Protein AF-A0A2S9H5B2-F1 (afdb_monomer_lite)

pLDDT: mean 72.86, std 12.46, range [37.88, 86.38]

Secondary structure (DSSP, 8-state):
--TTSGGG------HHHHHHHHHHHHHHHHHHTT-SSHHHHTHHHHHHHHHHHHHHHHHHSSSPHHHHHHHHH-SS--HHHHHHHHHHHHHHHHHHHHHHHHHHHHHHHS-HHHHHHIIIIIHHHHHHHHHHHHHHHHHHHHHHTT-

Structure (mmCIF, N/CA/C/O backbone):
data_AF-A0A2S9H5B2-F1
#
_entry.id   AF-A0A2S9H5B2-F1
#
loop_
_atom_site.group_PDB
_atom_site.id
_atom_site.type_symbol
_atom_site.label_atom_id
_atom_site.label_alt_id
_atom_site.label_comp_id
_atom_site.label_asym_id
_atom_site.label_entity_id
_atom_site.label_seq_id
_atom_site.pdbx_PDB_ins_code
_atom_site.Cartn_x
_atom_site.Cartn_y
_atom_site.Cartn_z
_atom_site.occupancy
_atom_site.B_iso_or_equiv
_atom_site.auth_seq_id
_atom_site.auth_comp_id
_atom_site.auth_asym_id
_atom_site.auth_atom_id
_atom_site.pdbx_PDB_model_num
ATOM 1 N N . MET A 1 1 ? 12.969 6.967 31.538 1.00 42.66 1 MET A N 1
ATOM 2 C CA . MET A 1 1 ? 13.280 6.734 30.108 1.00 42.66 1 MET A CA 1
ATOM 3 C C . MET A 1 1 ? 13.864 5.331 29.832 1.00 42.66 1 MET A C 1
ATOM 5 O O . MET A 1 1 ? 14.699 5.192 28.956 1.00 42.66 1 MET A O 1
ATOM 9 N N . LEU A 1 2 ? 13.408 4.268 30.519 1.00 39.28 2 LEU A N 1
ATOM 10 C CA . LEU A 1 2 ? 13.960 2.899 30.370 1.00 39.28 2 LEU A CA 1
ATOM 11 C C . LEU A 1 2 ? 12.911 1.810 30.054 1.00 39.28 2 LEU A C 1
ATOM 13 O O . LEU A 1 2 ? 13.273 0.679 29.761 1.00 39.28 2 LEU A O 1
ATOM 17 N N . ALA A 1 3 ? 11.614 2.139 30.044 1.00 37.88 3 ALA A N 1
ATOM 18 C CA . ALA A 1 3 ? 10.540 1.160 29.818 1.00 37.88 3 ALA A CA 1
ATOM 19 C C . ALA A 1 3 ? 10.154 0.960 28.335 1.00 37.88 3 ALA A C 1
ATOM 21 O O . ALA A 1 3 ? 9.346 0.091 28.023 1.00 37.88 3 ALA A O 1
ATOM 22 N N . ALA A 1 4 ? 10.721 1.745 27.410 1.00 40.91 4 ALA A N 1
ATOM 23 C CA . ALA A 1 4 ? 10.395 1.675 25.981 1.00 40.91 4 ALA A CA 1
ATOM 24 C C . ALA A 1 4 ? 11.177 0.584 25.219 1.00 40.91 4 ALA A C 1
ATOM 26 O O . ALA A 1 4 ? 10.811 0.237 24.100 1.00 40.91 4 ALA A O 1
ATOM 27 N N . ALA A 1 5 ? 12.233 0.019 25.816 1.00 43.84 5 ALA A N 1
ATOM 28 C CA . ALA A 1 5 ? 13.136 -0.913 25.136 1.00 43.84 5 ALA A CA 1
ATOM 29 C C . ALA A 1 5 ? 12.685 -2.387 25.190 1.00 43.84 5 ALA A C 1
ATOM 31 O O . ALA A 1 5 ? 13.150 -3.203 24.399 1.00 43.84 5 ALA A O 1
ATOM 32 N N . THR A 1 6 ? 11.768 -2.760 26.089 1.00 44.66 6 THR A N 1
ATOM 33 C CA . THR A 1 6 ? 11.472 -4.179 26.371 1.00 44.66 6 THR A CA 1
ATOM 34 C C . THR A 1 6 ? 10.287 -4.761 25.596 1.00 44.66 6 THR A C 1
ATOM 36 O O . THR A 1 6 ? 10.068 -5.969 25.645 1.00 44.66 6 THR A O 1
ATOM 39 N N . ARG A 1 7 ? 9.556 -3.961 24.803 1.00 42.22 7 ARG A N 1
ATOM 40 C CA . ARG A 1 7 ? 8.480 -4.459 23.915 1.00 42.22 7 ARG A CA 1
ATOM 41 C C . ARG A 1 7 ? 8.913 -4.732 22.469 1.00 42.22 7 ARG A C 1
ATOM 43 O O . ARG A 1 7 ? 8.069 -4.981 21.619 1.00 42.22 7 ARG A O 1
ATOM 50 N N . LEU A 1 8 ? 10.217 -4.764 22.192 1.00 47.09 8 LEU A N 1
ATOM 51 C CA . LEU A 1 8 ? 10.777 -5.242 20.915 1.00 47.09 8 LEU A CA 1
ATOM 52 C C . LEU A 1 8 ? 10.944 -6.777 20.862 1.00 47.09 8 LEU A C 1
ATOM 54 O O . LEU A 1 8 ? 11.508 -7.325 19.919 1.00 47.09 8 LEU A O 1
ATOM 58 N N . SER A 1 9 ? 10.442 -7.492 21.871 1.00 46.34 9 SER A N 1
ATOM 59 C CA . SER A 1 9 ? 10.684 -8.917 22.092 1.00 46.34 9 SER A CA 1
ATOM 60 C C . SER A 1 9 ? 9.471 -9.781 21.726 1.00 46.34 9 SER A C 1
ATOM 62 O O . SER A 1 9 ? 8.655 -10.164 22.562 1.00 46.34 9 SER A O 1
ATOM 64 N N . SER A 1 10 ? 9.330 -10.039 20.425 1.00 42.38 10 SER A N 1
ATOM 65 C CA . SER A 1 10 ? 9.049 -11.358 19.822 1.00 42.38 10 SER A CA 1
ATOM 66 C C . SER A 1 10 ? 8.422 -11.180 18.437 1.00 42.38 10 SER A C 1
ATOM 68 O O . SER A 1 10 ? 7.254 -11.467 18.183 1.00 42.38 10 SER A O 1
ATOM 70 N N . PHE A 1 11 ? 9.246 -10.709 17.501 1.00 43.97 11 PHE A N 1
ATOM 71 C CA . PHE A 1 11 ? 8.951 -10.685 16.071 1.00 43.97 11 PHE A CA 1
ATOM 72 C C . PHE A 1 11 ? 8.785 -12.112 15.521 1.00 43.97 11 PHE A C 1
ATOM 74 O O . PHE A 1 11 ? 9.668 -12.659 14.862 1.00 43.97 11 PHE A O 1
ATOM 81 N N . LYS A 1 12 ? 7.647 -12.761 15.777 1.00 44.31 12 LYS A N 1
ATOM 82 C CA . LYS A 1 12 ? 7.275 -13.987 15.064 1.00 44.31 12 LYS A CA 1
ATOM 83 C C . LYS A 1 12 ? 6.721 -13.592 13.698 1.00 44.31 12 LYS A C 1
ATOM 85 O O . LYS A 1 12 ? 5.528 -13.358 13.534 1.00 44.31 12 LYS A O 1
ATOM 90 N N . ILE A 1 13 ? 7.616 -13.503 12.715 1.00 52.28 13 ILE A N 1
ATOM 91 C CA . ILE A 1 13 ? 7.277 -13.204 11.320 1.00 52.28 13 ILE A CA 1
ATOM 92 C C . ILE A 1 13 ? 6.320 -14.294 10.796 1.00 52.28 13 ILE A C 1
ATOM 94 O O . ILE A 1 13 ? 6.657 -15.486 10.761 1.00 52.28 13 ILE A O 1
ATOM 98 N N . SER A 1 14 ? 5.101 -13.907 10.403 1.00 56.25 14 SER A N 1
ATOM 99 C CA . SER A 1 14 ? 4.096 -14.842 9.877 1.00 56.25 14 SER A CA 1
ATOM 100 C C . SER A 1 14 ? 4.612 -15.529 8.604 1.00 56.25 14 SER A C 1
ATOM 102 O O . SER A 1 14 ? 5.434 -14.966 7.883 1.00 56.25 14 SER A O 1
ATOM 104 N N . LYS A 1 15 ? 4.184 -16.771 8.321 1.00 55.62 15 LYS A N 1
ATOM 105 C CA . LYS A 1 15 ? 4.638 -17.500 7.116 1.00 55.62 15 LYS A CA 1
ATOM 106 C C . LYS A 1 15 ? 4.405 -16.671 5.846 1.00 55.62 15 LYS A C 1
ATOM 108 O O . LYS A 1 15 ? 5.319 -16.555 5.046 1.00 55.62 15 LYS A O 1
ATOM 113 N N . LEU A 1 16 ? 3.242 -16.025 5.716 1.00 55.59 16 LEU A N 1
ATOM 114 C CA . LEU A 1 16 ? 2.934 -15.147 4.582 1.00 55.59 16 LEU A CA 1
ATOM 115 C C . LEU A 1 16 ? 3.886 -13.950 4.480 1.00 55.59 16 LEU A C 1
ATOM 117 O O . LEU A 1 16 ? 4.382 -13.689 3.393 1.00 55.59 16 LEU A O 1
ATOM 121 N N . ALA A 1 17 ? 4.181 -13.270 5.594 1.00 56.75 17 ALA A N 1
ATOM 122 C CA . ALA A 1 17 ? 5.131 -12.156 5.610 1.00 56.75 17 ALA A CA 1
ATOM 123 C C . ALA A 1 17 ? 6.559 -12.614 5.271 1.00 56.75 17 ALA A C 1
ATOM 125 O O . ALA A 1 17 ? 7.293 -11.904 4.593 1.00 56.75 17 ALA A O 1
ATOM 126 N N . ARG A 1 18 ? 6.947 -13.828 5.683 1.00 61.12 18 ARG A N 1
ATOM 127 C CA . ARG A 1 18 ? 8.222 -14.434 5.272 1.00 61.12 18 ARG A CA 1
ATOM 128 C C . ARG A 1 18 ? 8.260 -14.721 3.776 1.00 61.12 18 ARG A C 1
ATOM 130 O O . ARG A 1 18 ? 9.289 -14.474 3.165 1.00 61.12 18 ARG A O 1
ATOM 137 N N . TYR A 1 19 ? 7.164 -15.203 3.189 1.00 63.44 19 TYR A N 1
ATOM 138 C CA . TYR A 1 19 ? 7.096 -15.451 1.749 1.00 63.44 19 TYR A CA 1
ATOM 139 C C . TYR A 1 19 ? 7.135 -14.155 0.940 1.00 63.44 19 TYR A C 1
ATOM 141 O O . TYR A 1 19 ? 7.889 -14.087 -0.024 1.00 63.44 19 TYR A O 1
ATOM 149 N N . SER A 1 20 ? 6.406 -13.110 1.340 1.00 60.22 20 SER A N 1
ATOM 150 C CA . SER A 1 20 ? 6.478 -11.821 0.645 1.00 60.22 20 SER A CA 1
ATOM 151 C C . SER A 1 20 ? 7.852 -11.170 0.794 1.00 60.22 20 SER A C 1
ATOM 153 O O . SER A 1 20 ? 8.406 -10.729 -0.204 1.00 60.22 20 SER A O 1
ATOM 155 N N . VAL A 1 21 ? 8.473 -11.201 1.977 1.00 65.69 21 VAL A N 1
ATOM 156 C CA . VAL A 1 21 ? 9.858 -10.720 2.156 1.00 65.69 21 VAL A CA 1
ATOM 157 C C . VAL A 1 21 ? 10.860 -11.544 1.336 1.00 65.69 21 VAL A C 1
ATOM 159 O O . VAL A 1 21 ? 11.746 -10.972 0.706 1.00 65.69 21 VAL A O 1
ATOM 162 N N . ALA A 1 22 ? 10.710 -12.869 1.275 1.00 69.38 22 ALA A N 1
ATOM 163 C CA . ALA A 1 22 ? 11.576 -13.728 0.466 1.00 69.38 22 ALA A CA 1
ATOM 164 C C . ALA A 1 22 ? 11.444 -13.434 -1.036 1.00 69.38 22 ALA A C 1
ATOM 166 O O . ALA A 1 22 ? 12.453 -13.353 -1.733 1.00 69.38 22 ALA A O 1
ATOM 167 N N . VAL A 1 23 ? 10.220 -13.212 -1.524 1.00 69.44 23 VAL A N 1
ATOM 168 C CA . VAL A 1 23 ? 9.962 -12.803 -2.913 1.00 69.44 23 VAL A CA 1
ATOM 169 C C . VAL A 1 23 ? 10.612 -11.448 -3.206 1.00 69.44 23 VAL A C 1
ATOM 171 O O . VAL A 1 23 ? 11.249 -11.291 -4.242 1.00 69.44 23 VAL A O 1
ATOM 174 N N . VAL A 1 24 ? 10.530 -10.492 -2.279 1.00 67.25 24 VAL A N 1
ATOM 175 C CA . VAL A 1 24 ? 11.144 -9.161 -2.420 1.00 67.25 24 VAL A CA 1
ATOM 176 C C . VAL A 1 24 ? 12.667 -9.239 -2.501 1.00 67.25 24 VAL A C 1
ATOM 178 O O . VAL A 1 24 ? 13.264 -8.612 -3.373 1.00 67.25 24 VAL A O 1
ATOM 181 N N . ILE A 1 25 ? 13.294 -10.032 -1.632 1.00 68.50 25 ILE A N 1
ATOM 182 C CA . ILE A 1 25 ? 14.752 -10.210 -1.612 1.00 68.50 25 ILE A CA 1
ATOM 183 C C . ILE A 1 25 ? 15.233 -10.915 -2.886 1.00 68.50 25 ILE A C 1
ATOM 185 O O . ILE A 1 25 ? 16.225 -10.496 -3.479 1.00 68.50 25 ILE A O 1
ATOM 189 N N . LEU A 1 26 ? 14.513 -11.946 -3.338 1.00 73.31 26 LEU A N 1
ATOM 190 C CA . LEU A 1 26 ? 14.840 -12.671 -4.566 1.00 73.31 26 LEU A CA 1
ATOM 191 C C . LEU A 1 26 ? 14.774 -11.748 -5.793 1.00 73.31 26 LEU A C 1
ATOM 193 O O . LEU A 1 26 ? 15.703 -11.710 -6.599 1.00 73.31 26 LEU A O 1
ATOM 197 N N . LEU A 1 27 ? 13.697 -10.968 -5.907 1.00 64.00 27 LEU A N 1
ATOM 198 C CA . LEU A 1 27 ? 13.491 -10.036 -7.015 1.00 64.00 27 LEU A CA 1
ATOM 199 C C . LEU A 1 27 ? 14.522 -8.900 -7.019 1.00 64.00 27 LEU A C 1
ATOM 201 O O . LEU A 1 27 ? 15.041 -8.554 -8.080 1.00 64.00 27 LEU A O 1
ATOM 205 N N . ALA A 1 28 ? 14.862 -8.357 -5.847 1.00 63.88 28 ALA A N 1
ATOM 206 C CA . ALA A 1 28 ? 15.906 -7.345 -5.716 1.00 63.88 28 ALA A CA 1
ATOM 207 C C . ALA A 1 28 ? 17.292 -7.896 -6.102 1.00 63.88 28 ALA A C 1
ATOM 209 O O . ALA A 1 28 ? 18.045 -7.218 -6.800 1.00 63.88 28 ALA A O 1
ATOM 210 N N . GLY A 1 29 ? 17.615 -9.133 -5.708 1.00 65.94 29 GLY A N 1
ATOM 211 C CA . GLY A 1 29 ? 18.895 -9.771 -6.032 1.00 65.94 29 GLY A CA 1
ATOM 212 C C . GLY A 1 29 ? 19.096 -10.012 -7.530 1.00 65.94 29 GLY A C 1
ATOM 213 O O . GLY A 1 29 ? 20.155 -9.696 -8.068 1.00 65.94 29 GLY A O 1
ATOM 214 N N . ILE A 1 30 ? 18.063 -10.503 -8.223 1.00 64.81 30 ILE A N 1
ATOM 215 C CA . ILE A 1 30 ? 18.107 -10.743 -9.677 1.00 64.81 30 ILE A CA 1
ATOM 216 C C . ILE A 1 30 ? 18.289 -9.427 -10.446 1.00 64.81 30 ILE A C 1
ATOM 218 O O . ILE A 1 30 ? 19.034 -9.362 -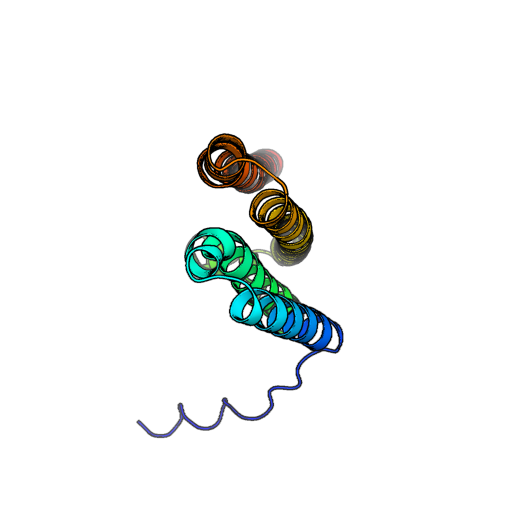11.421 1.00 64.81 30 ILE A O 1
ATOM 222 N N . ALA A 1 31 ? 17.638 -8.360 -9.989 1.00 58.25 31 ALA A N 1
ATOM 223 C CA . ALA A 1 31 ? 17.704 -7.055 -10.625 1.00 58.25 31 ALA A CA 1
ATOM 224 C C . ALA A 1 31 ? 19.060 -6.349 -10.494 1.00 58.25 31 ALA A C 1
ATOM 226 O O . ALA A 1 31 ? 19.539 -5.752 -11.460 1.00 58.25 31 ALA A O 1
ATOM 227 N N . VAL A 1 32 ? 19.668 -6.403 -9.304 1.00 62.16 32 VAL A N 1
ATOM 228 C CA . VAL A 1 32 ? 20.979 -5.787 -9.034 1.00 62.16 32 VAL A CA 1
ATOM 229 C C . VAL A 1 32 ? 22.072 -6.429 -9.888 1.00 62.16 32 VAL A C 1
ATOM 231 O O . VAL A 1 32 ? 23.021 -5.755 -10.277 1.00 62.16 32 VAL A O 1
ATOM 234 N N . TRP A 1 33 ? 21.912 -7.705 -10.242 1.00 63.69 33 TRP A N 1
ATOM 235 C CA . TRP A 1 33 ? 22.864 -8.428 -11.079 1.00 63.69 33 TRP A CA 1
ATOM 236 C C . TRP A 1 33 ? 22.887 -7.956 -12.545 1.00 63.69 33 TRP A C 1
ATOM 238 O O . TRP A 1 33 ? 23.870 -8.203 -13.238 1.00 63.69 33 TRP A O 1
ATOM 248 N N . TRP A 1 34 ? 21.831 -7.293 -13.044 1.00 62.59 34 TRP A N 1
ATOM 249 C CA . TRP A 1 34 ? 21.625 -7.159 -14.494 1.00 62.59 34 TRP A CA 1
ATOM 250 C C . TRP A 1 34 ? 21.840 -5.754 -15.093 1.00 62.59 34 TRP A C 1
ATOM 252 O O . TRP A 1 34 ? 22.113 -5.684 -16.289 1.00 62.59 34 TRP A O 1
ATOM 262 N N . ASN A 1 35 ? 21.727 -4.623 -14.365 1.00 56.78 35 ASN A N 1
ATOM 263 C CA . ASN A 1 35 ? 21.898 -3.297 -15.007 1.00 56.78 35 ASN A CA 1
ATOM 264 C C . ASN A 1 35 ? 22.027 -2.080 -14.058 1.00 56.78 35 ASN A C 1
ATOM 266 O O . ASN A 1 35 ? 21.370 -2.028 -13.022 1.00 56.78 35 ASN A O 1
ATOM 270 N N . ALA A 1 36 ? 22.735 -1.022 -14.484 1.00 58.09 36 ALA A N 1
ATOM 271 C CA . ALA A 1 36 ? 22.907 0.237 -13.730 1.00 58.09 36 ALA A CA 1
ATOM 272 C C . ALA A 1 36 ? 21.666 1.169 -13.712 1.00 58.09 36 ALA A C 1
ATOM 274 O O . ALA A 1 36 ? 21.541 2.008 -12.824 1.00 58.09 36 ALA A O 1
ATOM 275 N N . LEU A 1 37 ? 20.722 1.009 -14.653 1.00 61.75 37 LEU A N 1
ATOM 276 C CA . LEU A 1 37 ? 19.463 1.784 -14.745 1.00 61.75 37 LEU A CA 1
ATOM 277 C C . LEU A 1 37 ? 18.239 1.064 -14.146 1.00 61.75 37 LEU A C 1
ATOM 279 O O . LEU A 1 37 ? 17.193 1.677 -13.928 1.00 61.75 37 LEU A O 1
ATOM 283 N N . LEU A 1 38 ? 18.359 -0.235 -13.859 1.00 65.12 38 LEU A N 1
ATOM 284 C CA . LEU A 1 38 ? 17.300 -1.039 -13.235 1.00 65.12 38 LEU A CA 1
ATOM 285 C C . LEU A 1 38 ? 16.906 -0.578 -11.820 1.00 65.12 38 LEU A C 1
ATOM 287 O O . LEU A 1 38 ? 15.706 -0.582 -11.537 1.00 65.12 38 LEU A O 1
ATOM 291 N N . PRO A 1 39 ? 17.833 -0.141 -10.940 1.00 66.62 39 PRO A N 1
ATOM 292 C CA . PRO A 1 39 ? 17.485 0.272 -9.581 1.00 66.62 39 PRO A CA 1
ATOM 293 C C . PRO A 1 39 ? 16.437 1.391 -9.544 1.00 66.62 39 PRO A C 1
ATOM 295 O O . PRO A 1 39 ? 15.543 1.375 -8.701 1.00 66.62 39 PRO A O 1
ATOM 298 N N . LEU A 1 40 ? 16.498 2.321 -10.504 1.00 69.19 40 LEU A N 1
ATOM 299 C CA . LEU A 1 40 ? 15.544 3.424 -10.623 1.00 69.19 40 LEU A CA 1
ATOM 300 C C . LEU A 1 40 ? 14.156 2.936 -11.066 1.00 69.19 40 LEU A C 1
ATOM 302 O O . LEU A 1 40 ? 13.146 3.354 -10.502 1.00 69.19 40 LEU A O 1
ATOM 306 N N . LYS A 1 41 ? 14.097 1.993 -12.019 1.00 71.75 41 LYS A N 1
ATOM 307 C CA . LYS A 1 41 ? 12.831 1.415 -12.507 1.00 71.75 41 LYS A CA 1
ATOM 308 C C . LYS A 1 41 ? 12.135 0.515 -11.484 1.00 71.75 41 LYS A C 1
ATOM 310 O O . LYS A 1 41 ? 10.923 0.313 -11.550 1.00 71.75 41 LYS A O 1
ATOM 315 N N . LEU A 1 42 ? 12.895 -0.009 -10.527 1.00 74.06 42 LEU A N 1
ATOM 316 C CA . LEU A 1 42 ? 12.405 -0.897 -9.473 1.00 74.06 42 LEU A CA 1
ATOM 317 C C . LEU A 1 42 ? 11.930 -0.171 -8.227 1.00 74.06 42 LEU A C 1
ATOM 319 O O . LEU A 1 42 ? 11.307 -0.804 -7.376 1.00 74.06 42 LEU A O 1
ATOM 323 N N . TYR A 1 43 ? 12.162 1.137 -8.120 1.00 78.88 43 TYR A N 1
ATOM 324 C CA . TYR A 1 43 ? 11.669 1.921 -6.994 1.00 78.88 43 TYR A CA 1
ATOM 325 C C . TYR A 1 43 ? 10.161 1.706 -6.737 1.00 78.88 43 TYR A C 1
ATOM 327 O O . TYR A 1 43 ? 9.806 1.360 -5.609 1.00 78.88 43 TYR A O 1
ATOM 335 N N . PRO A 1 44 ? 9.261 1.765 -7.743 1.00 80.50 44 PRO A N 1
ATOM 336 C CA . PRO A 1 44 ? 7.839 1.485 -7.533 1.00 80.50 44 PRO A CA 1
ATOM 337 C C . PRO A 1 44 ? 7.568 0.056 -7.048 1.00 80.50 44 PRO A C 1
ATOM 339 O O . PRO A 1 44 ? 6.676 -0.156 -6.227 1.00 80.50 44 PRO A O 1
ATOM 342 N N . VAL A 1 45 ? 8.344 -0.931 -7.505 1.00 81.75 45 VAL A N 1
ATOM 343 C CA . VAL A 1 45 ? 8.225 -2.329 -7.058 1.00 81.75 45 VAL A CA 1
ATOM 344 C C . VAL A 1 45 ? 8.619 -2.450 -5.587 1.00 81.75 45 VAL A C 1
ATOM 346 O O . VAL A 1 45 ? 7.875 -3.036 -4.802 1.00 81.75 45 VAL A O 1
ATOM 349 N N . LEU A 1 46 ? 9.743 -1.841 -5.198 1.00 79.50 46 LEU A N 1
ATOM 350 C CA . LEU A 1 46 ? 10.220 -1.801 -3.815 1.00 79.50 46 LEU A CA 1
ATOM 351 C C . LEU A 1 46 ? 9.222 -1.098 -2.891 1.00 79.50 46 LEU A C 1
ATOM 353 O O . LEU A 1 46 ? 8.945 -1.596 -1.803 1.00 79.50 46 LEU A O 1
ATOM 357 N N . VAL A 1 47 ? 8.631 0.016 -3.326 1.00 84.75 47 VAL A N 1
ATOM 358 C CA . VAL A 1 47 ? 7.608 0.723 -2.542 1.00 84.75 47 VAL A CA 1
ATOM 359 C C . VAL A 1 47 ? 6.375 -0.158 -2.329 1.00 84.75 47 VAL A C 1
ATOM 361 O O . VAL A 1 47 ? 5.949 -0.330 -1.188 1.00 84.75 47 VAL A O 1
ATOM 364 N N . ASN A 1 48 ? 5.831 -0.774 -3.387 1.00 83.94 48 ASN A N 1
ATOM 365 C CA . ASN A 1 48 ? 4.688 -1.689 -3.253 1.00 83.94 48 ASN A CA 1
ATOM 366 C C . ASN A 1 48 ? 5.022 -2.878 -2.340 1.00 83.94 48 ASN A C 1
ATOM 368 O O . ASN A 1 48 ? 4.199 -3.279 -1.524 1.00 83.94 48 ASN A O 1
ATOM 372 N N . ALA A 1 49 ? 6.239 -3.410 -2.436 1.00 79.75 49 ALA A N 1
ATOM 373 C CA . ALA A 1 49 ? 6.730 -4.493 -1.596 1.00 79.75 49 ALA A CA 1
ATOM 374 C C . ALA A 1 49 ? 6.801 -4.123 -0.107 1.00 79.75 49 ALA A C 1
ATOM 376 O O . ALA A 1 49 ? 6.313 -4.873 0.742 1.00 79.75 49 ALA A O 1
ATOM 377 N N . VAL A 1 50 ? 7.386 -2.966 0.213 1.00 82.75 50 VAL A N 1
ATOM 378 C CA . VAL A 1 50 ? 7.471 -2.465 1.591 1.00 82.75 50 VAL A CA 1
ATOM 379 C C . VAL A 1 50 ? 6.070 -2.226 2.145 1.00 82.75 50 VAL A C 1
ATOM 381 O O . VAL A 1 50 ? 5.751 -2.719 3.226 1.00 82.75 50 VAL A O 1
ATOM 384 N N . LEU A 1 51 ? 5.200 -1.553 1.386 1.00 85.25 51 LEU A N 1
ATOM 385 C CA . LEU A 1 51 ? 3.819 -1.303 1.802 1.00 85.25 51 LEU A CA 1
ATOM 386 C C . LEU A 1 51 ? 3.040 -2.605 2.004 1.00 85.25 51 LEU A C 1
ATOM 388 O O . LEU A 1 51 ? 2.366 -2.758 3.021 1.00 85.25 51 LEU A O 1
ATOM 392 N N . LEU A 1 52 ? 3.184 -3.576 1.101 1.00 84.56 52 LEU A N 1
ATOM 393 C CA . LEU A 1 52 ? 2.591 -4.901 1.248 1.00 84.56 52 LEU A CA 1
ATOM 394 C C . LEU A 1 52 ? 3.051 -5.584 2.536 1.00 84.56 52 LEU A C 1
ATOM 396 O O . LEU A 1 52 ? 2.221 -6.146 3.254 1.00 84.56 52 LEU A O 1
ATOM 400 N N . ALA A 1 53 ? 4.352 -5.552 2.831 1.00 80.00 53 ALA A N 1
ATOM 401 C CA . ALA A 1 53 ? 4.906 -6.144 4.042 1.00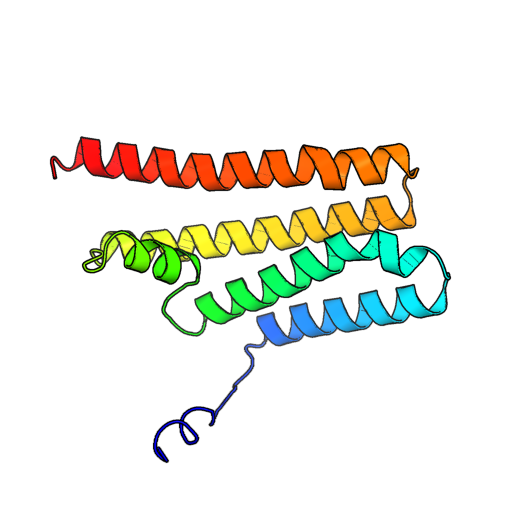 80.00 53 ALA A CA 1
ATOM 402 C C . ALA A 1 53 ? 4.324 -5.472 5.292 1.00 80.00 53 ALA A C 1
ATOM 404 O O . ALA A 1 53 ? 3.845 -6.162 6.192 1.00 80.00 53 ALA A O 1
ATOM 405 N N . THR A 1 54 ? 4.279 -4.141 5.312 1.00 81.19 54 THR A N 1
ATOM 406 C CA . THR A 1 54 ? 3.719 -3.356 6.415 1.00 81.19 54 THR A CA 1
ATOM 407 C C . THR A 1 54 ? 2.222 -3.618 6.616 1.00 81.19 54 THR A C 1
ATOM 409 O O . THR A 1 54 ? 1.785 -3.886 7.739 1.00 81.19 54 THR A O 1
ATOM 412 N N . PHE A 1 55 ? 1.422 -3.606 5.547 1.00 85.19 55 PHE A N 1
ATOM 413 C CA . PHE A 1 55 ? -0.019 -3.869 5.622 1.00 85.19 55 PHE A CA 1
ATOM 414 C C . PHE A 1 55 ? -0.300 -5.318 6.035 1.00 85.19 55 PHE A C 1
ATOM 416 O O . PHE A 1 55 ? -1.102 -5.558 6.941 1.00 85.19 55 PHE A O 1
ATOM 423 N N . SER A 1 56 ? 0.416 -6.285 5.459 1.00 80.56 56 SER A N 1
ATOM 424 C CA . SER A 1 56 ? 0.293 -7.701 5.827 1.00 80.56 56 SER A CA 1
ATOM 425 C C . SER A 1 56 ? 0.692 -7.947 7.281 1.00 80.56 56 SER A C 1
ATOM 427 O O . SER A 1 56 ? 0.042 -8.725 7.978 1.00 80.56 56 SER A O 1
ATOM 429 N N . TYR A 1 57 ? 1.732 -7.264 7.762 1.00 80.62 57 TYR A N 1
ATOM 430 C CA . TYR A 1 57 ? 2.150 -7.322 9.159 1.00 80.62 57 TYR A CA 1
ATOM 431 C C . TYR A 1 57 ? 1.055 -6.785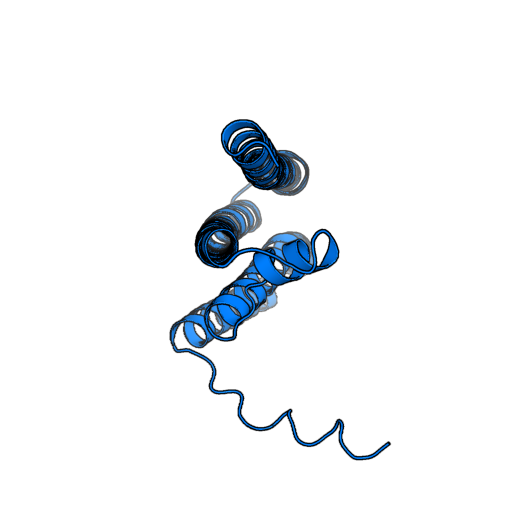 10.092 1.00 80.62 57 TYR A C 1
ATOM 433 O O . TYR A 1 57 ? 0.693 -7.459 11.056 1.00 80.62 57 TYR A O 1
ATOM 441 N N . SER A 1 58 ? 0.448 -5.644 9.753 1.00 79.44 58 SER A N 1
ATOM 442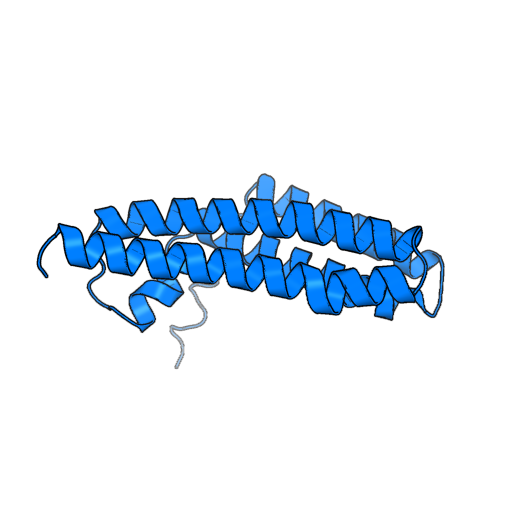 C CA . SER A 1 58 ? -0.647 -5.049 10.538 1.00 79.44 58 SER A CA 1
ATOM 443 C C . SER A 1 58 ? -1.921 -5.912 10.590 1.00 79.44 58 SER A C 1
ATOM 445 O O . SER A 1 58 ? -2.709 -5.833 11.528 1.00 79.44 58 SER A O 1
ATOM 447 N N . LEU A 1 59 ? -2.143 -6.789 9.603 1.00 79.69 59 LEU A N 1
ATOM 448 C CA . LEU A 1 59 ? -3.253 -7.749 9.654 1.00 79.69 59 LEU A CA 1
ATOM 449 C C . LEU A 1 59 ? -3.048 -8.808 10.741 1.00 79.69 59 LEU A C 1
ATOM 451 O O . LEU A 1 59 ? -4.024 -9.252 11.357 1.00 79.69 59 LEU A O 1
ATOM 455 N N . VAL A 1 60 ? -1.796 -9.211 10.961 1.00 76.38 60 VAL A N 1
ATOM 456 C CA . VAL A 1 60 ? -1.410 -10.225 11.952 1.00 76.38 60 VAL A CA 1
ATOM 457 C C . VAL A 1 60 ? -1.312 -9.619 13.347 1.00 76.38 60 VAL A C 1
ATOM 459 O O . VAL A 1 60 ? -1.736 -10.259 14.305 1.00 76.38 60 VAL A O 1
ATOM 462 N N . PHE A 1 61 ? -0.800 -8.391 13.452 1.00 74.25 61 PHE A N 1
ATOM 463 C CA . PHE A 1 61 ? -0.666 -7.651 14.704 1.00 74.25 61 PHE A CA 1
ATOM 464 C C . PHE A 1 61 ? -1.629 -6.460 14.702 1.00 74.25 61 PHE A C 1
ATOM 466 O O . PHE A 1 61 ? -1.291 -5.423 14.133 1.00 74.25 61 PHE A O 1
ATOM 473 N N . PRO A 1 62 ? -2.826 -6.595 15.308 1.00 75.12 62 PRO A N 1
ATOM 474 C CA . PRO A 1 62 ? -3.761 -5.487 15.432 1.00 75.12 62 PRO A CA 1
ATOM 475 C C . PRO A 1 62 ? -3.118 -4.294 16.161 1.00 75.12 62 PRO A C 1
ATOM 477 O O . PRO A 1 62 ? -2.311 -4.509 17.071 1.00 75.12 62 PRO A O 1
ATOM 480 N N . PRO A 1 63 ? -3.510 -3.053 15.832 1.00 79.75 63 PRO A N 1
ATOM 481 C CA . PRO A 1 63 ? -4.547 -2.681 14.863 1.00 79.75 63 PRO A CA 1
ATOM 482 C C . PRO A 1 63 ? -4.082 -2.807 13.400 1.00 79.75 63 PRO A C 1
ATOM 484 O O . PRO A 1 63 ? -2.900 -2.668 13.094 1.00 79.75 63 PRO A O 1
ATOM 487 N N . SER A 1 64 ? -5.021 -3.053 12.477 1.00 83.75 64 SER A N 1
ATOM 488 C CA . SER A 1 64 ? -4.693 -3.044 11.036 1.00 83.75 64 SER A CA 1
ATOM 489 C C . SER A 1 64 ? -4.256 -1.649 10.577 1.00 83.75 64 SER A C 1
ATOM 491 O O . SER A 1 64 ? -4.668 -0.662 11.176 1.00 83.75 64 SER A O 1
ATOM 493 N N . MET A 1 65 ? -3.457 -1.523 9.513 1.00 81.50 65 MET A N 1
ATOM 494 C CA . MET A 1 65 ? -2.943 -0.208 9.099 1.00 81.50 65 MET A CA 1
ATOM 495 C C . MET A 1 65 ? -4.080 0.768 8.753 1.00 81.50 65 MET A C 1
ATOM 497 O O . MET A 1 65 ? -4.049 1.935 9.134 1.00 81.50 65 MET A O 1
ATOM 501 N N . VAL A 1 66 ? -5.146 0.271 8.118 1.00 82.75 66 VAL A N 1
ATOM 502 C CA . VAL A 1 66 ? -6.349 1.071 7.844 1.00 82.75 66 VAL A CA 1
ATOM 503 C C . VAL A 1 66 ? -7.095 1.423 9.135 1.00 82.75 66 VAL A C 1
ATOM 505 O O . VAL A 1 66 ? -7.632 2.519 9.246 1.00 82.75 66 VAL A O 1
ATOM 508 N N . GLU A 1 67 ? -7.114 0.540 10.137 1.00 83.50 67 GLU A N 1
ATOM 509 C CA . GLU A 1 67 ? -7.665 0.852 11.463 1.00 83.50 67 GLU A CA 1
ATOM 510 C C . GLU A 1 67 ? -6.838 1.912 12.192 1.00 83.50 67 GLU A C 1
ATOM 512 O O . GLU A 1 67 ? -7.407 2.801 12.817 1.00 83.50 67 GLU A O 1
ATOM 517 N N . PHE A 1 68 ? -5.513 1.847 12.092 1.00 83.75 68 PHE A N 1
ATOM 518 C CA . PHE A 1 68 ? -4.620 2.845 12.663 1.00 83.75 68 PHE A CA 1
ATOM 519 C C . PHE A 1 68 ? -4.917 4.236 12.084 1.00 83.75 68 PHE A C 1
ATOM 521 O O . PHE A 1 68 ? -5.144 5.177 12.844 1.00 83.75 68 PHE A O 1
ATOM 528 N N . PHE A 1 69 ? -5.036 4.350 10.756 1.00 81.81 69 PHE A N 1
ATOM 529 C CA . PHE A 1 69 ? -5.467 5.597 10.117 1.00 81.81 69 PHE A CA 1
ATOM 530 C C . PHE A 1 69 ? -6.900 5.992 10.501 1.00 81.81 69 PHE A C 1
ATOM 532 O O . PHE A 1 69 ? -7.163 7.161 10.766 1.00 81.81 69 PHE A O 1
ATOM 539 N N . ALA A 1 70 ? -7.819 5.026 10.603 1.00 80.12 70 ALA A N 1
ATOM 540 C CA . ALA A 1 70 ? -9.197 5.273 11.024 1.00 80.12 70 ALA A CA 1
ATOM 541 C C . ALA A 1 70 ? -9.274 5.914 12.413 1.00 80.12 70 ALA A C 1
ATOM 543 O O . ALA A 1 70 ? -9.992 6.893 12.590 1.00 80.12 70 ALA A O 1
ATOM 544 N N . ARG A 1 71 ? -8.527 5.365 13.378 1.00 81.19 71 ARG A N 1
ATOM 545 C CA . ARG A 1 71 ? -8.509 5.821 14.772 1.00 81.19 71 ARG A CA 1
ATOM 546 C C . ARG A 1 71 ? -7.848 7.180 14.946 1.00 81.19 71 ARG A C 1
ATOM 548 O O . ARG A 1 71 ? -8.151 7.878 15.904 1.00 81.19 71 ARG A O 1
ATOM 555 N N . MET A 1 72 ? -6.974 7.565 14.017 1.00 81.94 72 MET A N 1
ATOM 556 C CA . MET A 1 72 ? -6.390 8.903 13.996 1.00 81.94 72 MET A CA 1
ATOM 557 C C . MET A 1 72 ? -7.440 9.979 13.687 1.00 81.94 72 MET A C 1
ATOM 559 O O . MET A 1 72 ? -7.357 11.077 14.227 1.00 81.94 72 MET A O 1
ATOM 563 N N . SER A 1 73 ? -8.435 9.670 12.849 1.00 77.19 73 SER A N 1
ATOM 564 C CA . SER A 1 73 ? -9.563 10.572 12.577 1.00 77.19 73 SER A CA 1
ATOM 565 C C . SER A 1 73 ? -10.725 10.398 13.560 1.00 77.19 73 SER A C 1
ATOM 567 O O . SER A 1 73 ? -11.392 11.372 13.889 1.00 77.19 73 SER A O 1
ATOM 569 N N . GLU A 1 74 ? -10.991 9.169 14.007 1.00 75.75 74 GLU A N 1
ATOM 570 C CA . GLU A 1 74 ? -12.140 8.817 14.848 1.00 75.75 74 GLU A CA 1
ATOM 571 C C . GLU A 1 74 ? -11.694 7.829 15.948 1.00 75.75 74 GLU A C 1
ATOM 573 O O . GLU A 1 74 ? -11.668 6.616 15.714 1.00 75.75 74 GLU A O 1
ATOM 578 N N . PRO A 1 75 ? -11.290 8.332 17.135 1.00 77.62 75 PRO A N 1
ATOM 579 C CA . PRO A 1 75 ? -10.654 7.526 18.183 1.00 77.62 75 PRO A CA 1
ATOM 580 C C . PRO A 1 75 ? -11.505 6.338 18.659 1.00 77.62 75 PRO A C 1
ATOM 582 O O . PRO A 1 75 ? -10.999 5.213 18.779 1.00 77.62 75 PRO A O 1
ATOM 585 N N . ASP A 1 76 ? -12.809 6.565 18.840 1.00 77.81 76 ASP A N 1
ATOM 586 C CA . ASP A 1 76 ? -13.793 5.571 19.286 1.00 77.81 76 ASP A CA 1
ATOM 587 C C . ASP A 1 76 ? -14.437 4.833 18.107 1.00 77.81 76 ASP A C 1
ATOM 589 O O . ASP A 1 76 ? -15.643 4.881 17.864 1.00 77.81 76 ASP A O 1
ATOM 593 N N . LEU A 1 77 ? -13.603 4.125 17.341 1.00 76.50 77 LEU A N 1
ATOM 594 C CA . LEU A 1 77 ? -14.068 3.335 16.207 1.00 76.50 77 LEU A CA 1
ATOM 595 C C . LEU A 1 77 ? -14.874 2.101 16.688 1.00 76.50 77 LEU A C 1
ATOM 597 O O . LEU A 1 77 ? -14.316 1.256 17.401 1.00 76.50 77 LEU A O 1
ATOM 601 N N . PRO A 1 78 ? -16.146 1.928 16.272 1.00 79.12 78 PRO A N 1
ATOM 602 C CA . PRO A 1 78 ? -16.971 0.798 16.696 1.00 79.12 78 PRO A CA 1
ATOM 603 C C . PRO A 1 78 ? -16.433 -0.541 16.167 1.00 79.12 78 PRO A C 1
ATOM 605 O O . PRO A 1 78 ? -15.847 -0.617 15.086 1.00 79.12 78 PRO A O 1
ATOM 608 N N . LEU A 1 79 ? -16.687 -1.637 16.892 1.00 76.75 79 LEU A N 1
ATOM 609 C CA . LEU A 1 79 ? -16.163 -2.978 16.568 1.00 76.75 79 LEU A CA 1
ATOM 610 C C . LEU A 1 79 ? -16.531 -3.462 15.151 1.00 76.75 79 LEU A C 1
ATOM 612 O O . LEU A 1 79 ? -15.736 -4.134 14.492 1.00 76.75 79 LEU A O 1
ATOM 616 N N . VAL A 1 80 ? -17.708 -3.079 14.647 1.00 75.56 80 VAL A N 1
ATOM 617 C CA . VAL A 1 80 ? -18.142 -3.379 13.270 1.00 75.56 80 VAL A CA 1
ATOM 618 C C . VAL A 1 80 ? -17.230 -2.703 12.241 1.00 75.56 80 VAL A C 1
ATOM 620 O O . VAL A 1 80 ? -16.847 -3.319 11.244 1.00 75.56 80 VAL A O 1
ATOM 623 N N . ALA A 1 81 ? -16.818 -1.461 12.503 1.00 75.44 81 ALA A N 1
ATOM 624 C CA . ALA A 1 81 ? -15.887 -0.736 11.649 1.00 75.44 81 ALA A CA 1
ATOM 625 C C . ALA A 1 81 ? -14.462 -1.309 11.745 1.00 75.44 81 ALA A C 1
ATOM 627 O O . ALA A 1 81 ? -13.774 -1.364 10.730 1.00 75.44 81 ALA A O 1
ATOM 628 N N . VAL A 1 82 ? -14.045 -1.843 12.900 1.00 79.44 82 VAL A N 1
ATOM 629 C CA . VAL A 1 82 ? -12.761 -2.565 13.046 1.00 79.44 82 VAL A CA 1
ATOM 630 C C . VAL A 1 82 ? -12.705 -3.819 12.159 1.00 79.44 82 VAL A C 1
ATOM 632 O O . VAL A 1 82 ? -11.705 -4.078 11.488 1.00 79.44 82 VAL A O 1
ATOM 635 N N . ALA A 1 83 ? -13.780 -4.611 12.096 1.00 78.75 83 ALA A N 1
ATOM 636 C CA . ALA A 1 83 ? -13.826 -5.771 11.200 1.00 78.75 83 ALA A CA 1
ATOM 637 C C . ALA A 1 83 ? -13.754 -5.358 9.716 1.00 78.75 83 ALA A C 1
ATOM 639 O O . ALA A 1 83 ? -13.123 -6.040 8.902 1.00 78.75 83 ALA A O 1
ATOM 640 N N . TYR A 1 84 ? -14.366 -4.224 9.370 1.00 80.00 84 TYR A N 1
ATOM 641 C CA . TYR A 1 84 ? -14.319 -3.658 8.026 1.00 80.00 84 TYR A CA 1
ATOM 642 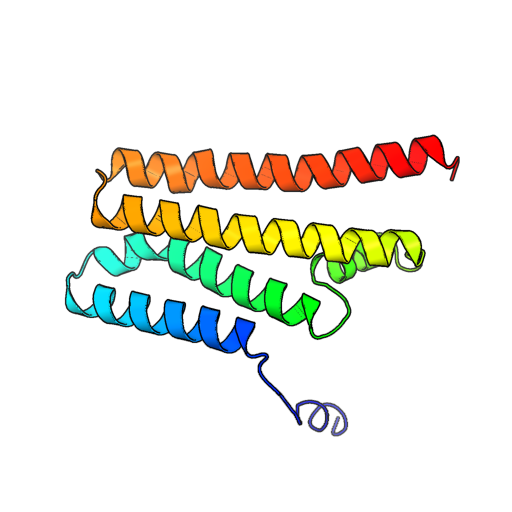C C . TYR A 1 84 ? -12.914 -3.168 7.645 1.00 80.00 84 TYR A C 1
ATOM 644 O O . TYR A 1 84 ? -12.411 -3.552 6.589 1.00 80.00 84 TYR A O 1
ATOM 652 N N . THR A 1 85 ? -12.231 -2.407 8.506 1.00 82.44 85 THR A N 1
ATOM 653 C CA . THR A 1 85 ? -10.870 -1.906 8.226 1.00 82.44 85 THR A CA 1
ATOM 654 C C . THR A 1 85 ? -9.867 -3.040 8.008 1.00 82.44 85 THR A C 1
ATOM 656 O O . THR A 1 85 ? -8.982 -2.927 7.155 1.00 82.44 85 THR A O 1
ATOM 659 N N . ARG A 1 86 ? -10.051 -4.190 8.672 1.00 81.31 86 ARG A N 1
ATOM 660 C CA . ARG A 1 86 ? -9.276 -5.411 8.391 1.00 81.31 86 ARG A CA 1
ATOM 661 C C . ARG A 1 86 ? -9.506 -5.941 6.972 1.00 81.31 86 ARG A C 1
ATOM 663 O O . ARG A 1 86 ? -8.532 -6.271 6.300 1.00 81.31 86 ARG A O 1
ATOM 670 N N . ARG A 1 87 ? -10.752 -5.989 6.482 1.00 79.69 87 ARG A N 1
ATOM 671 C CA . ARG A 1 87 ? -11.043 -6.392 5.088 1.00 79.69 87 ARG A CA 1
ATOM 672 C C . ARG A 1 87 ? -10.455 -5.406 4.083 1.00 79.69 87 ARG A C 1
ATOM 674 O O . ARG A 1 87 ? -9.849 -5.825 3.104 1.00 79.69 87 ARG A O 1
ATOM 681 N N . VAL A 1 88 ? -10.557 -4.107 4.351 1.00 82.88 88 VAL A N 1
ATOM 682 C CA . VAL A 1 88 ? -9.947 -3.075 3.497 1.00 82.88 88 VAL A CA 1
ATOM 683 C C . VAL A 1 88 ? -8.426 -3.233 3.460 1.00 82.88 88 VAL A C 1
ATOM 685 O O . VAL A 1 88 ? -7.828 -3.178 2.391 1.00 82.88 88 VAL A O 1
ATOM 688 N N . THR A 1 89 ? -7.790 -3.524 4.598 1.00 83.81 89 THR A N 1
ATOM 689 C CA . THR A 1 89 ? -6.343 -3.793 4.655 1.00 83.81 89 THR A CA 1
ATOM 690 C C . THR A 1 89 ? -5.962 -5.024 3.816 1.00 83.81 89 THR A C 1
ATOM 692 O O . THR A 1 89 ? -4.922 -5.017 3.166 1.00 83.81 89 THR A O 1
ATOM 695 N N . GLN A 1 90 ? -6.806 -6.063 3.755 1.00 79.75 90 GLN A N 1
ATOM 696 C CA . GLN A 1 90 ? -6.592 -7.206 2.851 1.00 79.75 90 GLN A CA 1
ATOM 697 C C . GLN A 1 90 ? -6.698 -6.809 1.374 1.00 79.75 90 GLN A C 1
ATOM 699 O O . GLN A 1 90 ? -5.869 -7.239 0.575 1.00 79.75 90 GLN A O 1
ATOM 704 N N . ILE A 1 91 ? -7.675 -5.971 1.016 1.00 83.81 91 ILE A N 1
ATOM 705 C CA . ILE A 1 91 ? -7.823 -5.441 -0.349 1.00 83.81 91 ILE A CA 1
ATOM 706 C C . ILE A 1 91 ? -6.574 -4.640 -0.742 1.00 83.81 91 ILE A C 1
ATOM 708 O O . ILE A 1 91 ? -6.049 -4.837 -1.835 1.00 83.81 91 ILE A O 1
ATOM 712 N N . TRP A 1 92 ? -6.041 -3.817 0.167 1.00 85.19 92 TRP A N 1
ATOM 713 C CA . TRP A 1 92 ? -4.767 -3.121 -0.032 1.00 85.19 92 TRP A CA 1
ATOM 714 C C . TRP A 1 92 ? -3.602 -4.082 -0.272 1.00 85.19 92 TRP A C 1
ATOM 716 O O . TRP A 1 92 ? -2.818 -3.864 -1.189 1.00 85.19 92 TRP A O 1
ATOM 726 N N . CYS A 1 93 ? -3.497 -5.174 0.491 1.00 82.00 93 CYS A N 1
ATOM 727 C CA . CYS A 1 93 ? -2.471 -6.191 0.248 1.00 82.00 93 CYS A CA 1
ATOM 728 C C . CYS A 1 93 ? -2.588 -6.799 -1.158 1.00 82.00 93 CYS A C 1
ATOM 730 O O . CYS A 1 93 ? -1.593 -6.890 -1.873 1.00 82.00 93 CYS A O 1
ATOM 732 N N . VAL A 1 94 ? -3.796 -7.182 -1.584 1.00 82.56 94 VAL A N 1
ATOM 733 C CA . VAL A 1 94 ? -4.028 -7.707 -2.942 1.00 82.56 94 VAL A CA 1
ATOM 734 C C . VAL A 1 94 ? -3.642 -6.666 -3.994 1.00 82.56 94 VAL A C 1
ATOM 736 O O . VAL A 1 94 ? -2.950 -6.993 -4.957 1.00 82.56 94 VAL A O 1
ATOM 739 N N . PHE A 1 95 ? -4.019 -5.406 -3.777 1.00 85.44 95 PHE A N 1
ATOM 740 C CA . PHE A 1 95 ? -3.654 -4.301 -4.653 1.00 85.44 95 PHE A CA 1
ATOM 741 C C . PHE A 1 95 ? -2.135 -4.134 -4.769 1.00 85.44 95 PHE A C 1
ATOM 743 O O . PHE A 1 95 ? -1.626 -4.090 -5.884 1.00 85.44 95 PHE A O 1
ATOM 750 N N . PHE A 1 96 ? -1.393 -4.112 -3.658 1.00 84.25 96 PHE A N 1
ATOM 751 C CA . PHE A 1 96 ? 0.067 -3.976 -3.692 1.00 84.25 96 PHE A CA 1
ATOM 752 C C . PHE A 1 96 ? 0.759 -5.160 -4.379 1.00 84.25 96 PHE A C 1
ATOM 754 O O . PHE A 1 96 ? 1.762 -4.956 -5.061 1.00 84.25 96 PHE A O 1
ATOM 761 N N . ILE A 1 97 ? 0.222 -6.380 -4.254 1.00 79.31 97 ILE A N 1
ATOM 762 C CA . ILE A 1 97 ? 0.728 -7.553 -4.985 1.00 79.31 97 ILE A CA 1
ATOM 763 C C . ILE A 1 97 ? 0.552 -7.354 -6.492 1.00 79.31 97 ILE A C 1
ATOM 765 O O . ILE A 1 97 ? 1.522 -7.454 -7.241 1.00 79.31 97 ILE A O 1
ATOM 769 N N . VAL A 1 98 ? -0.672 -7.056 -6.935 1.00 82.12 98 VAL A N 1
ATOM 770 C CA . VAL A 1 98 ? -0.989 -6.888 -8.362 1.00 82.12 98 VAL A CA 1
ATOM 771 C C . VAL A 1 98 ? -0.224 -5.701 -8.943 1.00 82.12 98 VAL A C 1
ATOM 773 O O . VAL A 1 98 ? 0.416 -5.820 -9.984 1.00 82.12 98 VAL A O 1
ATOM 776 N N . ASN A 1 99 ? -0.225 -4.571 -8.241 1.00 86.38 99 ASN A N 1
ATOM 777 C CA . ASN A 1 99 ? 0.428 -3.355 -8.693 1.00 86.38 99 ASN A CA 1
ATOM 778 C C . ASN A 1 99 ? 1.955 -3.497 -8.726 1.00 86.38 99 ASN A C 1
ATOM 780 O O . ASN A 1 99 ? 2.587 -3.096 -9.701 1.00 86.38 99 ASN A O 1
ATOM 784 N N . GLY A 1 100 ? 2.547 -4.123 -7.704 1.00 82.12 100 GLY A N 1
ATOM 785 C CA . GLY A 1 100 ? 3.974 -4.442 -7.679 1.00 82.12 100 GLY A CA 1
ATOM 786 C C . GLY A 1 100 ? 4.377 -5.405 -8.797 1.00 82.12 100 GLY A C 1
ATOM 787 O O . GLY A 1 100 ? 5.411 -5.198 -9.430 1.00 82.12 100 GLY A O 1
ATOM 788 N N . ALA A 1 101 ? 3.545 -6.408 -9.097 1.00 81.06 101 ALA A N 1
ATOM 789 C CA . ALA A 1 101 ? 3.780 -7.337 -10.200 1.00 81.06 101 ALA A CA 1
ATOM 790 C C . ALA A 1 101 ? 3.723 -6.636 -11.565 1.00 81.06 101 ALA A C 1
ATOM 792 O O . ALA A 1 101 ? 4.615 -6.834 -12.388 1.00 81.06 101 ALA A O 1
ATOM 793 N N . ILE A 1 102 ? 2.732 -5.772 -11.803 1.00 82.19 102 ILE A N 1
ATOM 794 C CA . ILE A 1 102 ? 2.636 -5.024 -13.065 1.00 82.19 102 ILE A CA 1
ATOM 795 C C . ILE A 1 102 ? 3.788 -4.019 -13.188 1.00 82.19 102 ILE A C 1
ATOM 797 O O . ILE A 1 102 ? 4.394 -3.914 -14.255 1.00 82.19 102 ILE A O 1
ATOM 801 N N . ALA A 1 103 ? 4.158 -3.331 -12.104 1.00 83.12 103 ALA A N 1
ATOM 802 C CA . ALA A 1 103 ? 5.326 -2.450 -12.079 1.00 83.12 103 ALA A CA 1
ATOM 803 C C . ALA A 1 103 ? 6.630 -3.208 -12.395 1.00 83.12 103 ALA A C 1
ATOM 805 O O . ALA A 1 103 ? 7.485 -2.688 -13.106 1.00 83.12 103 ALA A O 1
ATOM 806 N N . LEU A 1 104 ? 6.770 -4.451 -11.927 1.00 81.06 104 LEU A N 1
ATOM 807 C CA . LEU A 1 104 ? 7.922 -5.300 -12.229 1.00 81.06 104 LEU A CA 1
ATOM 808 C C . LEU A 1 104 ? 7.937 -5.746 -13.695 1.00 81.06 104 LEU A C 1
ATOM 810 O O . LEU A 1 104 ? 8.959 -5.618 -14.366 1.00 81.06 104 LEU A O 1
ATOM 814 N N . VAL A 1 105 ? 6.806 -6.240 -14.207 1.00 80.31 105 VAL A N 1
ATOM 815 C CA . VAL A 1 105 ? 6.682 -6.665 -15.611 1.00 80.31 105 VAL A CA 1
ATOM 816 C C . VAL A 1 105 ? 6.973 -5.492 -16.542 1.00 80.31 105 VAL A C 1
ATOM 818 O O . VAL A 1 105 ? 7.768 -5.622 -17.470 1.00 80.31 105 VAL A O 1
ATOM 821 N N . THR A 1 106 ? 6.396 -4.323 -16.262 1.00 81.31 106 THR A N 1
ATOM 822 C CA . THR A 1 106 ? 6.648 -3.112 -17.053 1.00 81.31 106 THR A CA 1
ATOM 823 C C . THR A 1 106 ? 8.086 -2.612 -16.921 1.00 81.31 106 THR A C 1
ATOM 825 O O . THR A 1 106 ? 8.635 -2.134 -17.907 1.00 81.31 106 THR A O 1
ATOM 828 N N . ALA A 1 107 ? 8.738 -2.772 -15.766 1.00 78.81 107 ALA A N 1
ATOM 829 C CA . ALA A 1 107 ? 10.140 -2.387 -15.591 1.00 78.81 107 ALA A CA 1
ATOM 830 C C . ALA A 1 107 ? 11.118 -3.258 -16.399 1.00 78.81 107 ALA A C 1
ATOM 832 O O . ALA A 1 107 ? 12.150 -2.750 -16.840 1.00 78.81 107 ALA A O 1
ATOM 833 N N . ILE A 1 108 ? 10.812 -4.549 -16.576 1.00 76.25 108 ILE A N 1
ATOM 834 C CA . ILE A 1 108 ? 11.697 -5.503 -17.263 1.00 76.25 108 ILE A CA 1
ATOM 835 C C . ILE A 1 108 ? 11.388 -5.575 -18.770 1.00 76.25 108 ILE A C 1
ATOM 837 O O . ILE A 1 108 ? 12.315 -5.683 -19.568 1.00 76.25 108 ILE A O 1
ATOM 841 N N . TRP A 1 109 ? 10.110 -5.529 -19.169 1.00 74.88 109 TRP A N 1
ATOM 842 C CA . TRP A 1 109 ? 9.683 -5.824 -20.550 1.00 74.88 109 TRP A CA 1
ATOM 843 C C . TRP A 1 109 ? 9.122 -4.622 -21.317 1.00 74.88 109 TRP A C 1
ATOM 845 O O . TRP A 1 109 ? 9.089 -4.665 -22.546 1.00 74.88 109 TRP A O 1
ATOM 855 N N . ALA A 1 110 ? 8.650 -3.567 -20.645 1.00 78.50 110 ALA A N 1
ATOM 856 C CA . ALA A 1 110 ? 8.004 -2.446 -21.328 1.00 78.50 110 ALA A CA 1
ATOM 857 C C . ALA A 1 110 ? 8.976 -1.294 -21.629 1.00 78.50 110 ALA A C 1
ATOM 859 O O . ALA A 1 110 ? 10.031 -1.142 -21.011 1.00 78.50 110 ALA A O 1
ATOM 860 N N . SER A 1 111 ? 8.593 -0.448 -22.588 1.00 80.75 111 SER A N 1
ATOM 861 C CA . SER A 1 111 ? 9.308 0.796 -22.878 1.00 80.75 111 SER A CA 1
ATOM 862 C C . SER A 1 111 ? 9.204 1.782 -21.709 1.00 80.75 111 SER A C 1
ATOM 864 O O . SER A 1 111 ? 8.260 1.744 -20.916 1.00 80.75 111 SER A O 1
ATOM 866 N N . GLU A 1 112 ? 10.154 2.715 -21.618 1.00 78.62 112 GLU A N 1
ATOM 867 C CA . GLU A 1 112 ? 10.205 3.702 -20.526 1.00 78.62 112 GLU A CA 1
ATOM 868 C C . GLU A 1 112 ? 8.948 4.573 -20.451 1.00 78.62 112 GLU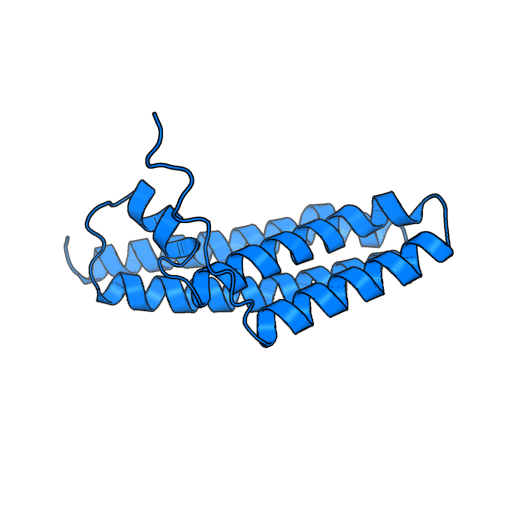 A C 1
ATOM 870 O O . GLU A 1 112 ? 8.495 4.912 -19.360 1.00 78.62 112 GLU A O 1
ATOM 875 N N . ALA A 1 113 ? 8.339 4.863 -21.603 1.00 82.25 113 ALA A N 1
ATOM 876 C CA . ALA A 1 113 ? 7.081 5.594 -21.691 1.00 82.25 113 ALA A CA 1
ATOM 877 C C . ALA A 1 113 ? 5.915 4.824 -21.047 1.00 82.25 113 ALA A C 1
ATOM 879 O O . ALA A 1 113 ? 5.156 5.399 -20.270 1.00 82.25 113 ALA A O 1
ATOM 880 N N . ILE A 1 114 ? 5.790 3.519 -21.322 1.00 81.94 114 ILE A N 1
ATOM 881 C CA . ILE A 1 114 ? 4.725 2.678 -20.752 1.00 81.94 114 ILE A CA 1
ATOM 882 C C . ILE A 1 114 ? 4.953 2.471 -19.251 1.00 81.94 114 ILE A C 1
ATOM 884 O O . ILE A 1 114 ? 4.010 2.580 -18.466 1.00 81.94 114 ILE A O 1
ATOM 888 N N . TRP A 1 115 ? 6.199 2.223 -18.839 1.00 83.94 115 TRP A N 1
ATOM 889 C CA . TRP A 1 115 ? 6.559 2.093 -17.426 1.00 83.94 115 TRP A CA 1
ATOM 890 C C . TRP A 1 115 ? 6.250 3.374 -16.636 1.00 83.94 115 TRP A C 1
ATOM 892 O O . TRP A 1 115 ? 5.624 3.307 -15.576 1.00 83.94 115 TRP A O 1
ATOM 902 N N . SER A 1 116 ? 6.618 4.543 -17.167 1.00 82.25 116 SER A N 1
ATOM 903 C CA . SER A 1 116 ? 6.354 5.839 -16.529 1.00 82.25 116 SER A CA 1
ATOM 904 C C . SER A 1 116 ? 4.857 6.158 -16.482 1.00 82.25 116 SER A C 1
ATOM 906 O O . SER A 1 116 ? 4.346 6.574 -15.444 1.00 82.25 116 SER A O 1
ATOM 908 N N . LEU A 1 117 ? 4.108 5.874 -17.554 1.00 86.00 117 LEU A N 1
ATOM 909 C CA . LEU A 1 117 ? 2.653 6.056 -17.572 1.00 86.00 117 LEU A CA 1
ATOM 910 C C . LEU A 1 117 ? 1.960 5.171 -16.527 1.00 86.00 117 LEU A C 1
ATOM 912 O O . LEU A 1 117 ? 1.078 5.628 -15.795 1.00 86.00 117 LEU A O 1
ATOM 916 N N . TYR A 1 118 ? 2.368 3.905 -16.428 1.00 85.00 118 TYR A N 1
ATOM 917 C CA . TYR A 1 118 ? 1.771 2.982 -15.472 1.00 85.00 118 TYR A CA 1
ATOM 918 C C . TYR A 1 118 ? 2.101 3.364 -14.025 1.00 85.00 118 TYR A C 1
ATOM 920 O O . TYR A 1 118 ? 1.211 3.431 -13.172 1.00 85.00 118 TYR A O 1
ATOM 928 N N . THR A 1 119 ? 3.373 3.624 -13.733 1.00 83.06 119 THR A N 1
ATOM 929 C CA . THR A 1 119 ? 3.825 3.924 -12.367 1.00 83.06 119 THR A CA 1
ATOM 930 C C . THR A 1 119 ? 3.427 5.332 -11.924 1.00 83.06 119 THR A C 1
ATOM 932 O O . THR A 1 119 ? 3.087 5.513 -10.760 1.00 83.06 119 THR A O 1
ATOM 935 N N . GLY A 1 120 ? 3.391 6.302 -12.841 1.00 79.62 120 GLY A N 1
ATOM 936 C CA . GLY A 1 120 ? 3.093 7.710 -12.570 1.00 79.62 120 GLY A CA 1
ATOM 937 C C . GLY A 1 120 ? 1.618 8.108 -12.662 1.00 79.62 120 GLY A C 1
ATOM 938 O O . GLY A 1 120 ? 1.202 9.017 -11.951 1.00 79.62 120 GLY A O 1
ATOM 939 N N . VAL A 1 121 ? 0.801 7.443 -13.488 1.00 83.94 121 VAL A N 1
ATOM 940 C CA . VAL A 1 121 ? -0.620 7.810 -13.667 1.00 83.94 121 VAL A CA 1
ATOM 941 C C . VAL A 1 121 ? -1.544 6.691 -13.209 1.00 83.94 121 VAL A C 1
ATOM 943 O O . VAL A 1 121 ? -2.385 6.901 -12.335 1.00 83.94 121 VAL A O 1
ATOM 946 N N . ILE A 1 122 ? -1.382 5.484 -13.757 1.00 85.12 122 ILE A N 1
ATOM 947 C CA . ILE A 1 122 ? -2.328 4.383 -13.510 1.00 85.12 122 ILE A CA 1
ATOM 948 C C . ILE A 1 122 ? -2.266 3.920 -12.051 1.00 85.12 122 ILE A C 1
ATOM 950 O O . ILE A 1 122 ? -3.304 3.796 -11.405 1.00 85.12 122 ILE A O 1
ATOM 954 N N . SER A 1 123 ? -1.064 3.722 -11.506 1.00 82.81 123 SER A N 1
ATOM 955 C CA . SER A 1 123 ? -0.872 3.276 -10.119 1.00 82.81 123 SER A CA 1
ATOM 956 C C . SER A 1 123 ? -1.510 4.241 -9.119 1.00 82.81 123 SER A C 1
ATOM 958 O O . SER A 1 123 ? -2.236 3.812 -8.223 1.00 82.81 123 SER A O 1
ATOM 960 N N . TYR A 1 124 ? -1.293 5.546 -9.299 1.00 84.19 124 TYR A N 1
ATOM 961 C CA . TYR A 1 124 ? -1.872 6.576 -8.435 1.00 84.19 124 TYR A CA 1
ATOM 962 C C . TYR A 1 124 ? -3.383 6.716 -8.629 1.00 84.19 124 TYR A C 1
ATOM 964 O O . TYR A 1 124 ? -4.105 6.880 -7.648 1.00 84.19 124 TYR A O 1
ATOM 972 N N . GLY A 1 125 ? -3.879 6.586 -9.864 1.00 85.31 125 GLY A N 1
ATOM 973 C CA . GLY A 1 125 ? -5.314 6.557 -10.147 1.00 85.31 125 GLY A CA 1
ATOM 974 C C . GLY A 1 125 ? -6.009 5.394 -9.440 1.00 85.31 125 GLY A C 1
ATOM 975 O O . GLY A 1 125 ? -7.012 5.597 -8.759 1.00 85.31 125 GLY A O 1
ATOM 976 N N . LEU A 1 126 ? -5.438 4.189 -9.516 1.00 84.75 126 LEU A N 1
ATOM 977 C CA . LEU A 1 126 ? -5.965 3.017 -8.817 1.00 84.75 126 LEU A CA 1
ATOM 978 C C . LEU A 1 126 ? -5.903 3.181 -7.293 1.00 84.75 126 LEU A C 1
ATOM 980 O O . LEU A 1 126 ? -6.884 2.870 -6.619 1.00 84.75 126 LEU A O 1
ATOM 984 N N . MET A 1 127 ? -4.804 3.722 -6.749 1.00 83.56 127 MET A N 1
ATOM 985 C CA . MET A 1 127 ? -4.721 4.061 -5.321 1.00 83.56 127 MET A CA 1
ATOM 986 C C . MET A 1 127 ? -5.812 5.060 -4.920 1.00 83.56 127 MET A C 1
ATOM 988 O O . MET A 1 127 ? -6.461 4.870 -3.893 1.00 83.56 127 MET A O 1
ATOM 992 N N . GLY A 1 128 ? -6.051 6.088 -5.738 1.00 83.19 128 GLY A N 1
ATOM 993 C CA . GLY A 1 128 ? -7.091 7.091 -5.517 1.00 83.19 128 GLY A CA 1
ATOM 994 C C . GLY A 1 128 ? -8.500 6.504 -5.556 1.00 83.19 128 GLY A C 1
ATOM 995 O O . GLY A 1 128 ? -9.320 6.839 -4.707 1.00 83.19 128 GLY A O 1
ATOM 996 N N . VAL A 1 129 ? -8.775 5.575 -6.474 1.00 83.62 129 VAL A N 1
ATOM 997 C CA . VAL A 1 129 ? -10.053 4.846 -6.519 1.00 83.62 129 VAL A CA 1
ATOM 998 C C . VAL A 1 129 ? -10.227 3.971 -5.280 1.00 83.62 129 VAL A C 1
ATOM 1000 O O . VAL A 1 129 ? -11.323 3.910 -4.729 1.00 83.62 129 VAL A O 1
ATOM 1003 N N . LEU A 1 130 ? -9.164 3.321 -4.808 1.00 81.81 130 LEU A N 1
ATOM 1004 C CA . LEU A 1 130 ? -9.229 2.434 -3.647 1.00 81.81 130 LEU A CA 1
ATOM 1005 C C . LEU A 1 130 ? -9.439 3.222 -2.342 1.00 81.81 130 LEU A C 1
ATOM 1007 O O . LEU A 1 130 ? -10.307 2.868 -1.542 1.00 81.81 130 LEU A O 1
ATOM 1011 N N . PHE A 1 131 ? -8.726 4.341 -2.174 1.00 79.12 131 PHE A N 1
ATOM 1012 C CA . PHE A 1 131 ? -8.959 5.297 -1.084 1.00 79.12 131 PHE A CA 1
ATOM 1013 C C . PHE A 1 131 ? -10.344 5.950 -1.174 1.00 79.12 131 PHE A C 1
ATOM 1015 O O . PHE A 1 131 ? -11.079 5.997 -0.189 1.00 79.12 131 PHE A O 1
ATOM 1022 N N . GLY A 1 132 ? -10.728 6.427 -2.359 1.00 77.19 132 GLY A N 1
ATOM 1023 C CA . GLY A 1 132 ? -12.019 7.066 -2.599 1.00 77.19 132 GLY A CA 1
ATOM 1024 C C . GLY A 1 132 ? -13.189 6.113 -2.368 1.00 77.19 132 GLY A C 1
ATOM 1025 O O . GLY A 1 132 ? -14.185 6.500 -1.765 1.00 77.19 132 GLY A O 1
ATOM 1026 N N . GLY A 1 133 ? -13.052 4.849 -2.769 1.00 75.31 133 GLY A N 1
ATOM 1027 C CA . GLY A 1 133 ? -14.033 3.799 -2.513 1.00 75.31 133 GLY A CA 1
ATOM 1028 C C . GLY A 1 133 ? -14.236 3.545 -1.020 1.00 75.31 133 GLY A C 1
ATOM 1029 O O . GLY A 1 133 ? -15.377 3.464 -0.564 1.00 75.31 133 GLY A O 1
ATOM 1030 N N . GLU A 1 134 ? -13.155 3.495 -0.236 1.00 76.12 134 GLU A N 1
ATOM 1031 C CA . GLU A 1 134 ? -13.255 3.367 1.222 1.00 76.12 134 GLU A CA 1
ATOM 1032 C C . GLU A 1 134 ? -13.932 4.591 1.856 1.00 76.12 134 GLU A C 1
ATOM 1034 O O . GLU A 1 134 ? -14.838 4.439 2.682 1.00 76.12 134 GLU A O 1
ATOM 1039 N N . PHE A 1 135 ? -13.539 5.796 1.439 1.00 70.75 135 PHE A N 1
ATOM 1040 C CA . PHE A 1 135 ? -14.097 7.046 1.950 1.00 70.75 135 PHE A CA 1
ATOM 1041 C C . PHE A 1 135 ? -15.592 7.188 1.627 1.00 70.75 135 PHE A C 1
ATOM 1043 O O . PHE A 1 135 ? -16.396 7.494 2.509 1.00 70.75 135 PHE A O 1
ATOM 1050 N N . LEU A 1 136 ? -15.994 6.885 0.388 1.00 70.25 136 LEU A N 1
ATOM 1051 C CA . LEU A 1 136 ? -17.396 6.882 -0.036 1.00 70.25 136 LEU A CA 1
ATOM 1052 C C . LEU A 1 136 ? -18.216 5.838 0.724 1.00 70.25 136 LEU A C 1
ATOM 1054 O O . LEU A 1 136 ? -19.353 6.116 1.116 1.00 70.25 136 LEU A O 1
ATOM 1058 N N . TYR A 1 137 ? -17.648 4.657 0.973 1.00 69.25 137 TYR A N 1
ATOM 1059 C CA . TYR A 1 137 ? -18.314 3.627 1.763 1.00 69.25 137 TYR A CA 1
ATOM 1060 C C . TYR A 1 137 ? -18.485 4.055 3.226 1.00 69.25 137 TYR A C 1
ATOM 1062 O O . TYR A 1 137 ? -19.569 3.874 3.782 1.00 69.25 137 TYR A O 1
ATOM 1070 N N . ARG A 1 138 ? -17.481 4.704 3.836 1.00 67.88 138 ARG A N 1
ATOM 1071 C CA . ARG A 1 138 ? -17.616 5.305 5.177 1.00 67.88 138 ARG A CA 1
ATOM 1072 C C . ARG A 1 138 ? -18.695 6.379 5.223 1.00 67.88 138 ARG A C 1
ATOM 1074 O O . ARG A 1 138 ? -19.512 6.363 6.141 1.00 67.88 138 ARG A O 1
ATOM 1081 N N . LEU A 1 139 ? -18.742 7.272 4.233 1.00 68.38 139 LEU A N 1
ATOM 1082 C CA . LEU A 1 139 ? -19.799 8.284 4.129 1.00 68.38 139 LEU A CA 1
ATOM 1083 C C . LEU A 1 139 ? -21.184 7.644 4.026 1.00 68.38 139 LEU A C 1
ATOM 1085 O O . LEU A 1 139 ? -22.133 8.100 4.664 1.00 68.38 139 LEU A O 1
ATOM 1089 N N . ARG A 1 140 ? -21.307 6.576 3.234 1.00 68.12 140 ARG A N 1
ATOM 1090 C CA . ARG A 1 140 ? -22.572 5.860 3.067 1.00 68.12 140 ARG A CA 1
ATOM 1091 C C . ARG A 1 140 ? -22.976 5.117 4.340 1.00 68.12 140 ARG A C 1
ATOM 1093 O O . ARG A 1 140 ? -24.151 5.154 4.692 1.00 68.12 140 ARG A O 1
ATOM 1100 N N . PHE A 1 141 ? -22.022 4.521 5.053 1.00 66.62 141 PHE A N 1
ATOM 1101 C CA . PHE A 1 141 ? -22.257 3.877 6.346 1.00 66.62 141 PHE A CA 1
ATOM 1102 C C . PHE A 1 141 ? -22.687 4.882 7.425 1.00 66.62 141 PHE A C 1
ATOM 1104 O O . PHE A 1 141 ? -23.627 4.592 8.161 1.00 66.62 141 PHE A O 1
ATOM 1111 N N . LYS A 1 142 ? -22.079 6.078 7.482 1.00 66.06 142 LYS A N 1
ATOM 1112 C CA . LYS A 1 142 ? -22.530 7.160 8.381 1.00 66.06 142 LYS A CA 1
ATOM 1113 C C . LYS A 1 142 ? -23.945 7.633 8.037 1.00 66.06 142 LYS A C 1
ATOM 1115 O O . LYS A 1 142 ? -24.794 7.707 8.917 1.00 66.06 142 LYS A O 1
ATOM 1120 N N . ARG A 1 143 ? -24.239 7.845 6.747 1.00 64.81 143 ARG A N 1
ATOM 1121 C CA . ARG A 1 143 ? -25.575 8.264 6.283 1.00 64.81 143 ARG A CA 1
ATOM 1122 C C . ARG A 1 143 ? -26.675 7.251 6.621 1.00 64.81 143 ARG A C 1
ATOM 1124 O O . ARG A 1 143 ? -27.774 7.659 6.963 1.00 64.81 143 ARG A O 1
ATOM 1131 N N . LEU A 1 144 ? -26.396 5.952 6.499 1.00 64.38 144 LEU A N 1
ATOM 1132 C CA . LEU A 1 144 ? -27.371 4.886 6.769 1.00 64.38 144 LEU A CA 1
ATOM 1133 C C . LEU A 1 144 ? -27.635 4.662 8.264 1.00 64.38 144 LEU A C 1
ATOM 1135 O O . LEU A 1 144 ? -28.719 4.207 8.608 1.00 64.38 144 LEU A O 1
ATOM 1139 N N . ASN A 1 145 ? -26.674 4.975 9.138 1.00 61.22 145 ASN A N 1
ATOM 1140 C CA . ASN A 1 145 ? -26.795 4.739 10.579 1.00 61.22 145 ASN A CA 1
ATOM 1141 C C . ASN A 1 145 ? -27.117 6.002 11.401 1.00 61.22 145 ASN A C 1
ATOM 1143 O O . ASN A 1 145 ? -27.073 5.918 12.621 1.00 61.22 145 ASN A O 1
ATOM 1147 N N . HIS A 1 146 ? -27.456 7.134 10.760 1.00 50.38 146 HIS A N 1
ATOM 1148 C CA . HIS A 1 146 ? -27.874 8.390 11.412 1.00 50.38 146 HIS A CA 1
ATOM 1149 C C . HIS A 1 146 ? -27.041 8.753 12.662 1.00 50.38 146 HIS A C 1
ATOM 1151 O O . HIS A 1 146 ? -27.597 8.983 13.735 1.00 50.38 146 HIS A O 1
ATOM 1157 N N . VAL A 1 147 ? -25.712 8.790 12.516 1.00 49.75 147 VAL A N 1
ATOM 1158 C CA . VAL A 1 147 ? -24.779 9.338 13.520 1.00 49.75 147 VAL A CA 1
ATOM 1159 C C . VAL A 1 147 ? -24.162 10.619 12.987 1.00 49.75 147 VAL A C 1
ATOM 1161 O O . VAL A 1 147 ? -23.763 10.606 11.796 1.00 49.75 147 VAL A O 1
#

Foldseek 3Di:
DPPPPPVVPDPPQDPVLVVLVVVVVVLVVVQVVPDPCLVVLLPLLVVLSVLLSQQVVCLVPDDGPQVVVVCVVPVPQDPVVSVVSSVLSVVSNVLSVVLSVVSSCCSVPNDPVVSCCSSPPVSVVVVCCSVVVVVVVVVVVCVVVVD

Organism: NCBI:txid2099400

Sequence (147 aa):
MLAAATRLSSFKISKLARYSVAVVILLAGIAVWWNALLPLKLYPVLVNAVLLATFSYSLVFPPSMVEFFARMSEPDLPLVAVAYTRRVTQIWCVFFIVNGAIALVTAIWASEAIWSLYTGVISYGLMGVLFGGEFLYRLRFKRLNHV

Radius of gyration: 18.28 Å; chains: 1; bounding box: 51×28×53 Å